Protein AF-A0A2V7JIA5-F1 (afdb_monomer_lite)

Radius of gyration: 18.52 Å; chains: 1; bounding box: 49×29×47 Å

Sequence (97 aa):
WIHQVPPDAGVELVVTLKPYSIWTYPPPNPPIAMHGQPTDADAHVPLILMGPEIRRGTYDRRVSTVDIAPTLARLLGLTPAEPLDGRVLAEALAAGN

Foldseek 3Di:
DVVVAPPPNPDPDDDADDPPDDDWDDDDDIDPDDEDGPDCVRQVDDDDDDDPFFDDDDDPDDAHPLLVVQQVCVVVVHDDPDDGPGHHPVVGTHDDD

Structure (mmCIF, N/CA/C/O backbone):
data_AF-A0A2V7JIA5-F1
#
_entry.id   AF-A0A2V7JIA5-F1
#
loop_
_atom_site.group_PDB
_atom_site.id
_atom_site.type_symbol
_atom_site.label_atom_id
_atom_site.label_alt_id
_atom_site.label_comp_id
_atom_site.label_asym_id
_atom_site.label_entity_id
_atom_site.label_seq_id
_atom_site.pdbx_PDB_ins_code
_atom_site.Cartn_x
_atom_site.Cartn_y
_atom_site.Cartn_z
_atom_site.occupancy
_atom_site.B_iso_or_equiv
_atom_site.auth_seq_id
_atom_site.auth_comp_id
_atom_site.auth_asym_id
_atom_site.auth_atom_id
_atom_site.pdbx_PDB_model_num
ATOM 1 N N . TRP A 1 1 ? -0.421 -1.978 -9.793 1.00 63.09 1 TRP A N 1
ATOM 2 C CA . TRP A 1 1 ? 0.106 -0.992 -10.754 1.00 63.09 1 TRP A CA 1
ATOM 3 C C . TRP A 1 1 ? -1.007 -0.268 -11.511 1.00 63.09 1 TRP A C 1
ATOM 5 O O . TRP A 1 1 ? -0.880 0.930 -11.677 1.00 63.09 1 TRP A O 1
ATOM 15 N N . ILE A 1 2 ? -2.111 -0.923 -11.911 1.00 64.12 2 ILE A N 1
ATOM 16 C CA . ILE A 1 2 ? -3.170 -0.260 -12.705 1.00 64.12 2 ILE A CA 1
ATOM 17 C C . ILE A 1 2 ? -3.827 0.956 -12.019 1.00 64.12 2 ILE A C 1
ATOM 19 O O . ILE A 1 2 ? -4.262 1.869 -12.700 1.00 64.12 2 ILE A O 1
ATOM 23 N N . HIS A 1 3 ? -3.819 1.010 -10.683 1.00 76.62 3 HIS A N 1
ATOM 24 C CA . HIS A 1 3 ? -4.295 2.156 -9.893 1.00 76.62 3 HIS A CA 1
ATOM 25 C C . HIS A 1 3 ? -3.172 3.100 -9.416 1.00 76.62 3 HIS A C 1
ATOM 27 O O . HIS A 1 3 ? -3.408 3.947 -8.567 1.00 76.62 3 HIS A O 1
ATOM 33 N N . GLN A 1 4 ? -1.933 2.943 -9.902 1.00 81.75 4 GLN A N 1
ATOM 34 C CA . GLN A 1 4 ? -0.833 3.873 -9.583 1.00 81.75 4 GLN A CA 1
ATOM 35 C C . GLN A 1 4 ? -0.781 5.071 -10.535 1.00 81.75 4 GLN A C 1
ATOM 37 O O . GLN A 1 4 ? -0.118 6.058 -10.234 1.00 81.75 4 GLN A O 1
ATOM 42 N N . VAL A 1 5 ? -1.443 4.971 -11.686 1.00 86.31 5 VAL A N 1
ATOM 43 C CA . VAL A 1 5 ? -1.443 5.991 -12.731 1.00 86.31 5 VAL A CA 1
ATOM 44 C C . VAL A 1 5 ? -2.885 6.460 -12.924 1.00 86.31 5 VAL A C 1
ATOM 46 O O . VAL A 1 5 ? -3.744 5.622 -13.210 1.00 86.31 5 VAL A O 1
ATOM 49 N N . PRO A 1 6 ? -3.174 7.763 -12.767 1.00 86.62 6 PRO A N 1
ATOM 50 C CA . PRO A 1 6 ? -4.485 8.317 -13.082 1.00 86.62 6 PRO A CA 1
ATOM 51 C C . PRO A 1 6 ? -4.886 8.039 -14.542 1.00 86.62 6 PRO A C 1
ATOM 53 O O . PRO A 1 6 ? -4.021 8.087 -15.422 1.00 86.62 6 PRO A O 1
ATOM 56 N N . PRO A 1 7 ? -6.173 7.784 -1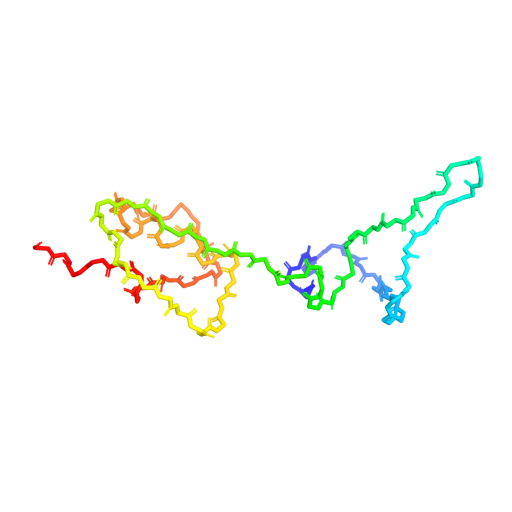4.843 1.00 84.88 7 PRO A N 1
ATOM 57 C CA . PRO A 1 7 ? -6.626 7.519 -16.212 1.00 84.88 7 PRO A CA 1
ATOM 58 C C . PRO A 1 7 ? -6.296 8.636 -17.216 1.00 84.88 7 PRO A C 1
ATOM 60 O O . PRO A 1 7 ? -6.138 8.374 -18.405 1.00 84.88 7 PRO A O 1
ATOM 63 N N . ASP A 1 8 ? -6.188 9.873 -16.739 1.00 90.75 8 ASP A N 1
ATOM 64 C CA . ASP A 1 8 ? -5.914 11.090 -17.503 1.00 90.75 8 ASP A CA 1
ATOM 65 C C . ASP A 1 8 ? -4.433 11.506 -17.493 1.00 90.75 8 ASP A C 1
ATOM 67 O O . ASP A 1 8 ? -4.078 12.544 -18.047 1.00 90.75 8 ASP A O 1
ATOM 71 N N . ALA A 1 9 ? -3.541 10.681 -16.934 1.00 89.94 9 ALA A N 1
ATOM 72 C CA . ALA A 1 9 ? -2.112 10.987 -16.844 1.00 89.94 9 ALA A CA 1
ATOM 73 C C . ALA A 1 9 ? -1.380 11.021 -18.203 1.00 89.94 9 ALA A C 1
ATOM 75 O O . ALA A 1 9 ? -0.190 11.328 -18.245 1.00 89.94 9 ALA A O 1
ATOM 76 N N . GLY A 1 10 ? -2.052 10.674 -19.308 1.00 91.62 10 GLY A N 1
ATOM 77 C CA . GLY A 1 10 ? -1.459 10.678 -20.649 1.00 91.62 10 GLY A CA 1
ATOM 78 C C . GLY A 1 10 ? -0.388 9.602 -20.859 1.00 91.62 10 GLY A C 1
ATOM 79 O O . GLY A 1 10 ? 0.497 9.767 -21.694 1.00 91.62 10 GLY A O 1
ATOM 80 N N . VAL A 1 11 ? -0.427 8.509 -20.090 1.00 90.69 11 VAL A N 1
ATOM 81 C CA . VAL A 1 11 ? 0.551 7.420 -20.213 1.00 90.69 11 VAL A CA 1
ATOM 82 C C . VAL A 1 11 ? 0.269 6.589 -21.463 1.00 90.69 11 VAL A C 1
ATOM 84 O O . VAL A 1 11 ? -0.737 5.889 -21.540 1.00 90.69 11 VAL A O 1
ATOM 87 N N . GLU A 1 12 ? 1.195 6.629 -22.420 1.00 92.31 12 GLU A N 1
ATOM 88 C CA . GLU A 1 12 ? 1.117 5.843 -23.660 1.00 92.31 12 GLU A CA 1
ATOM 89 C C . GLU A 1 12 ? 1.674 4.418 -23.507 1.00 92.31 12 GLU A C 1
ATOM 91 O O . GLU A 1 12 ? 1.228 3.496 -24.190 1.00 92.31 12 GLU A O 1
ATOM 96 N N . LEU A 1 13 ? 2.647 4.216 -22.609 1.00 90.88 13 LEU A N 1
ATOM 97 C CA . LEU A 1 13 ? 3.305 2.926 -22.403 1.00 90.88 13 LEU A CA 1
ATOM 98 C C . LEU A 1 13 ? 3.708 2.717 -20.942 1.00 90.88 13 LEU A C 1
ATOM 100 O O . LEU A 1 13 ? 4.300 3.589 -20.308 1.00 90.88 13 LEU A O 1
ATOM 104 N N . VAL A 1 14 ? 3.471 1.502 -20.447 1.00 88.50 14 VAL A N 1
ATOM 105 C CA . VAL A 1 14 ? 4.024 1.001 -19.185 1.00 88.50 14 VAL A CA 1
ATOM 106 C C . VAL A 1 14 ? 4.978 -0.145 -19.501 1.00 88.50 14 VAL A C 1
ATOM 108 O O . VAL A 1 14 ? 4.601 -1.109 -20.166 1.00 88.50 14 VAL A O 1
ATOM 111 N N . VAL A 1 15 ? 6.214 -0.052 -19.011 1.00 90.94 15 VAL A N 1
ATOM 112 C CA . VAL A 1 15 ? 7.245 -1.079 -19.201 1.00 90.94 15 VAL A CA 1
ATOM 113 C C . VAL A 1 15 ? 7.549 -1.745 -17.870 1.00 90.94 15 VAL A C 1
ATOM 115 O O . VAL A 1 15 ? 7.739 -1.080 -16.853 1.00 90.94 15 VAL A O 1
ATOM 118 N N . THR A 1 16 ? 7.637 -3.072 -17.883 1.00 91.31 16 THR A N 1
ATOM 119 C CA . THR A 1 16 ? 8.124 -3.846 -16.746 1.00 91.31 16 THR A CA 1
ATOM 120 C C . THR A 1 16 ? 9.216 -4.816 -17.174 1.00 91.31 16 THR A C 1
ATOM 122 O O . THR A 1 16 ? 9.273 -5.243 -18.328 1.00 91.31 16 THR A O 1
ATOM 125 N N . LEU A 1 17 ? 10.109 -5.133 -16.241 1.00 91.56 17 LEU A N 1
ATOM 126 C CA . LEU A 1 17 ? 11.219 -6.045 -16.473 1.00 91.56 17 LEU A CA 1
ATOM 127 C C . LEU A 1 17 ? 10.768 -7.500 -16.299 1.00 91.56 17 LEU A C 1
ATOM 129 O O . LEU A 1 17 ? 9.774 -7.790 -15.633 1.00 91.56 17 LEU A O 1
ATOM 133 N N . LYS A 1 18 ? 11.542 -8.436 -16.854 1.00 92.00 18 LYS A N 1
ATOM 134 C CA . LYS A 1 18 ? 11.388 -9.859 -16.526 1.00 92.00 18 LYS A CA 1
ATOM 135 C C . LYS A 1 18 ? 11.655 -10.083 -15.026 1.00 92.00 18 LYS A C 1
ATOM 137 O O . LYS A 1 18 ? 12.433 -9.325 -14.438 1.00 92.00 18 LYS A O 1
ATOM 142 N N . PRO A 1 19 ? 11.067 -11.126 -14.408 1.00 89.00 19 PRO A N 1
ATOM 143 C CA . PRO A 1 19 ? 11.388 -11.493 -13.031 1.00 89.00 19 PRO A CA 1
ATOM 144 C C . PRO A 1 19 ? 12.904 -11.573 -12.797 1.00 89.00 19 PRO A C 1
ATOM 146 O O . PRO A 1 19 ? 13.644 -12.013 -13.678 1.00 89.00 19 PRO A O 1
ATOM 149 N N . TYR A 1 20 ? 13.353 -11.137 -11.616 1.00 87.94 20 TYR A N 1
ATOM 150 C CA . TYR A 1 20 ? 14.764 -11.124 -11.186 1.00 87.94 20 TYR A CA 1
ATOM 151 C C . TYR A 1 20 ? 15.700 -10.172 -11.954 1.00 87.94 20 TYR A C 1
ATOM 153 O O . TYR A 1 20 ? 16.918 -10.264 -11.826 1.00 87.94 20 TYR A O 1
ATOM 161 N N . SER A 1 21 ? 15.153 -9.246 -12.742 1.00 90.88 21 SER A N 1
ATOM 162 C CA . SER A 1 21 ? 15.909 -8.142 -13.349 1.00 90.88 21 SER A CA 1
ATOM 163 C C . SER A 1 21 ? 15.669 -6.856 -12.563 1.00 90.88 21 SER A C 1
ATOM 165 O O . SER A 1 21 ? 14.520 -6.579 -12.251 1.00 90.88 21 SER A O 1
ATOM 167 N N . ILE A 1 22 ? 16.698 -6.048 -12.303 1.00 90.88 22 ILE A N 1
ATOM 168 C CA . ILE A 1 22 ? 16.556 -4.718 -11.681 1.00 90.88 22 ILE A CA 1
ATOM 169 C C . ILE A 1 22 ? 16.740 -3.611 -12.720 1.00 90.88 22 ILE A C 1
ATOM 171 O O . ILE A 1 22 ? 17.441 -3.806 -13.717 1.00 90.88 22 ILE A O 1
ATOM 175 N N . TRP A 1 23 ? 16.158 -2.433 -12.482 1.00 90.25 23 TRP A N 1
ATOM 176 C CA . TRP A 1 23 ? 16.592 -1.252 -13.228 1.00 90.25 23 TRP A CA 1
ATOM 177 C C . TRP A 1 23 ? 17.976 -0.833 -12.739 1.00 90.25 23 TRP A C 1
ATOM 179 O O . TRP A 1 23 ? 18.295 -0.946 -11.557 1.00 90.25 23 TRP A O 1
ATOM 189 N N . THR A 1 24 ? 18.807 -0.361 -13.659 1.00 89.31 24 THR A N 1
ATOM 190 C CA . THR A 1 24 ? 20.194 0.006 -13.378 1.00 89.31 24 THR A CA 1
ATOM 191 C C . THR A 1 24 ? 20.582 1.245 -14.175 1.00 89.31 24 THR A C 1
ATOM 193 O O . THR A 1 24 ? 19.919 1.597 -15.152 1.00 89.31 24 THR A O 1
ATOM 196 N N . TYR A 1 25 ? 21.651 1.910 -13.750 1.00 87.81 25 TYR A N 1
ATOM 197 C CA . TYR A 1 25 ? 22.230 3.069 -14.423 1.00 87.81 25 TYR A CA 1
ATOM 198 C C . TYR A 1 25 ? 23.744 2.865 -14.621 1.00 87.81 25 TYR A C 1
ATOM 200 O O . TYR A 1 25 ? 24.332 2.000 -13.965 1.00 87.81 25 TYR A O 1
ATOM 208 N N . PRO A 1 26 ? 24.385 3.605 -15.549 1.00 88.19 26 PRO A N 1
ATOM 209 C CA . PRO A 1 26 ? 25.791 3.394 -15.887 1.00 88.19 26 PRO A CA 1
ATOM 210 C C . PRO A 1 26 ? 26.756 3.609 -14.699 1.00 88.19 26 PRO A C 1
ATOM 212 O O . PRO A 1 26 ? 26.382 4.218 -13.696 1.00 88.19 26 PRO A O 1
ATOM 215 N N . PRO A 1 27 ? 28.017 3.147 -14.809 1.00 89.81 27 PRO A N 1
ATOM 216 C CA . PRO A 1 27 ? 29.057 3.305 -13.783 1.00 89.81 27 PRO A CA 1
ATOM 217 C C . PRO A 1 27 ? 29.277 4.772 -13.339 1.00 89.81 27 PRO A C 1
ATOM 219 O O . PRO A 1 27 ? 28.923 5.691 -14.078 1.00 89.81 27 PRO A O 1
ATOM 222 N N . PRO A 1 28 ? 29.907 5.025 -12.169 1.00 90.31 28 PRO A N 1
ATOM 223 C CA . PRO A 1 28 ? 30.753 4.095 -11.410 1.00 90.31 28 PRO A CA 1
ATOM 224 C C . PRO A 1 28 ? 30.032 3.243 -10.359 1.00 90.31 28 PRO A C 1
ATOM 226 O O . PRO A 1 28 ? 30.641 2.309 -9.851 1.00 90.31 28 PRO A O 1
ATOM 229 N N . ASN A 1 29 ? 28.776 3.539 -10.016 1.00 87.62 29 ASN A N 1
ATOM 230 C CA . ASN A 1 29 ? 28.115 2.904 -8.870 1.00 87.62 29 ASN A CA 1
ATOM 231 C C . ASN A 1 29 ? 26.688 2.427 -9.193 1.00 87.62 29 ASN A C 1
ATOM 233 O O . ASN A 1 29 ? 25.730 3.028 -8.696 1.00 87.62 29 ASN A O 1
ATOM 237 N N . PRO A 1 30 ? 26.527 1.399 -10.046 1.00 91.00 30 PRO A N 1
ATOM 238 C CA . PRO A 1 30 ? 25.213 0.848 -10.355 1.00 91.00 30 PRO A CA 1
ATOM 239 C C . PRO A 1 30 ? 24.551 0.267 -9.090 1.00 91.00 30 PRO A C 1
ATOM 241 O O . PRO A 1 30 ? 25.249 -0.252 -8.213 1.00 91.00 30 PRO A O 1
ATOM 244 N N . PRO A 1 31 ? 23.212 0.306 -8.982 1.00 90.25 31 PRO A N 1
ATOM 245 C CA . PRO A 1 31 ? 22.508 -0.285 -7.857 1.00 90.25 31 PRO A CA 1
ATOM 246 C C . PRO A 1 31 ? 22.655 -1.808 -7.911 1.00 90.25 31 PRO A C 1
ATOM 248 O O . PRO A 1 31 ? 22.518 -2.419 -8.971 1.00 90.25 31 PRO A O 1
ATOM 251 N N . ILE A 1 32 ? 22.917 -2.425 -6.759 1.00 90.62 32 ILE A N 1
ATOM 252 C CA . ILE A 1 32 ? 23.000 -3.891 -6.626 1.00 90.62 32 ILE A CA 1
ATOM 253 C C . ILE A 1 32 ? 21.652 -4.532 -6.250 1.00 90.62 32 ILE A C 1
ATOM 255 O O . ILE A 1 32 ? 21.513 -5.749 -6.318 1.00 90.62 32 ILE A O 1
ATOM 259 N N . ALA A 1 33 ? 20.663 -3.720 -5.862 1.00 90.31 33 ALA A N 1
ATOM 260 C CA . ALA A 1 33 ? 19.281 -4.107 -5.587 1.00 90.31 33 ALA A CA 1
ATOM 261 C C . ALA A 1 33 ? 18.360 -2.887 -5.756 1.00 90.31 33 ALA A C 1
ATOM 263 O O . ALA A 1 33 ? 18.778 -1.759 -5.488 1.00 90.31 33 ALA A O 1
ATOM 264 N N . MET A 1 34 ? 17.117 -3.104 -6.189 1.00 90.88 34 MET A N 1
ATOM 265 C CA . MET A 1 34 ? 16.116 -2.046 -6.332 1.00 90.88 34 MET A CA 1
ATOM 266 C C . MET A 1 34 ? 14.700 -2.614 -6.188 1.00 90.88 34 MET A C 1
ATOM 268 O O . MET A 1 34 ? 14.492 -3.790 -6.466 1.00 90.88 34 MET A O 1
ATOM 272 N N . HIS A 1 35 ? 13.751 -1.767 -5.788 1.00 92.25 35 HIS A N 1
ATOM 273 C CA . HIS A 1 35 ? 12.313 -2.048 -5.790 1.00 92.25 35 HIS A CA 1
ATOM 274 C C . HIS A 1 35 ? 11.603 -1.282 -6.922 1.00 92.25 35 HIS A C 1
ATOM 276 O O . HIS A 1 35 ? 12.205 -0.452 -7.603 1.00 92.25 35 HIS A O 1
ATOM 282 N N . GLY A 1 36 ? 10.291 -1.464 -7.066 1.00 88.75 36 GLY A N 1
ATOM 283 C CA . GLY A 1 36 ? 9.438 -0.708 -7.997 1.00 88.75 36 GLY A CA 1
ATOM 284 C C . GLY A 1 36 ? 8.945 -1.529 -9.185 1.00 88.75 36 GLY A C 1
ATOM 285 O O . GLY A 1 36 ? 8.304 -1.001 -10.094 1.00 88.75 36 GLY A O 1
ATOM 286 N N . GLN A 1 37 ? 9.217 -2.828 -9.187 1.00 89.19 37 GLN A N 1
ATOM 287 C CA . GLN A 1 37 ? 8.635 -3.773 -10.117 1.00 89.19 37 GLN A CA 1
ATOM 288 C C . GLN A 1 37 ? 7.239 -4.195 -9.629 1.00 89.19 37 GLN A C 1
ATOM 290 O O . GLN A 1 37 ? 6.998 -4.323 -8.431 1.00 89.19 37 GLN A O 1
ATOM 295 N N . PRO A 1 38 ? 6.297 -4.482 -10.539 1.00 89.19 38 PRO A N 1
ATOM 296 C CA . PRO A 1 38 ? 4.963 -4.967 -10.201 1.00 89.19 38 PRO A CA 1
ATOM 297 C C . PRO A 1 38 ? 4.986 -6.470 -9.858 1.00 89.19 38 PRO A C 1
ATOM 299 O O . PRO A 1 38 ? 4.218 -7.249 -10.418 1.00 89.19 38 PRO A O 1
ATOM 302 N N . THR A 1 39 ? 5.896 -6.886 -8.975 1.00 89.56 39 THR A N 1
ATOM 303 C CA . THR A 1 39 ? 6.065 -8.280 -8.536 1.00 89.56 39 THR A CA 1
ATOM 304 C C . THR A 1 39 ? 5.651 -8.443 -7.078 1.00 89.56 39 THR A C 1
ATOM 306 O O . THR A 1 39 ? 5.659 -7.476 -6.318 1.00 89.56 39 THR A O 1
ATOM 309 N N . ASP A 1 40 ? 5.340 -9.672 -6.659 1.00 90.62 40 ASP A N 1
ATOM 310 C CA . ASP A 1 40 ? 5.054 -9.957 -5.247 1.00 90.62 40 ASP A CA 1
ATOM 311 C C . ASP A 1 40 ? 6.270 -9.699 -4.343 1.00 90.62 40 ASP A C 1
ATOM 313 O O . ASP A 1 40 ? 6.082 -9.328 -3.192 1.00 90.62 40 ASP A O 1
ATOM 317 N N . ALA A 1 41 ? 7.503 -9.821 -4.852 1.00 91.31 41 ALA A N 1
ATOM 318 C CA . ALA A 1 41 ? 8.709 -9.522 -4.077 1.00 91.31 41 ALA A CA 1
ATOM 319 C C . ALA A 1 41 ? 8.765 -8.052 -3.620 1.00 91.31 41 ALA A C 1
ATOM 321 O O . ALA A 1 41 ? 9.207 -7.777 -2.509 1.00 91.31 41 ALA A O 1
ATOM 322 N N . ASP A 1 42 ? 8.264 -7.136 -4.450 1.00 92.50 42 ASP A N 1
ATOM 323 C CA . ASP A 1 42 ? 8.216 -5.703 -4.142 1.00 92.50 42 ASP A CA 1
ATOM 324 C C . ASP A 1 42 ? 6.894 -5.279 -3.486 1.00 92.50 42 ASP A C 1
ATOM 326 O O . ASP A 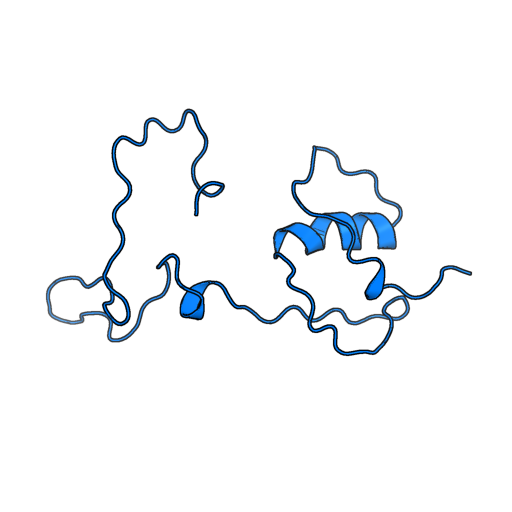1 42 ? 6.863 -4.328 -2.706 1.00 92.50 42 ASP A O 1
ATOM 330 N N . ALA A 1 43 ? 5.783 -5.947 -3.812 1.00 92.38 43 ALA A N 1
ATOM 331 C CA . ALA A 1 43 ? 4.447 -5.539 -3.378 1.00 92.38 43 ALA A CA 1
ATOM 332 C C . ALA A 1 43 ? 3.972 -6.213 -2.079 1.00 92.38 43 ALA A C 1
ATOM 334 O O . ALA A 1 43 ? 3.062 -5.698 -1.425 1.00 92.38 43 ALA A O 1
ATOM 335 N N . HIS A 1 44 ? 4.535 -7.366 -1.705 1.00 95.44 44 HIS A N 1
ATOM 336 C CA . HIS A 1 44 ? 4.117 -8.108 -0.518 1.00 95.44 44 HIS A CA 1
ATOM 337 C C . HIS A 1 44 ? 4.833 -7.583 0.732 1.00 95.44 44 HIS A C 1
ATOM 339 O O . HIS A 1 44 ? 5.927 -8.018 1.088 1.00 95.44 44 HIS A O 1
ATOM 345 N N . VAL A 1 45 ? 4.185 -6.633 1.404 1.00 96.12 45 VAL A N 1
ATOM 346 C CA . VAL A 1 45 ? 4.688 -5.991 2.625 1.00 96.12 45 VAL A CA 1
ATOM 347 C C . VAL A 1 45 ? 3.945 -6.488 3.870 1.00 96.12 45 VAL A C 1
ATOM 349 O O . VAL A 1 45 ? 2.765 -6.841 3.776 1.00 96.12 45 VAL A O 1
ATOM 352 N N . PRO A 1 46 ? 4.583 -6.496 5.055 1.00 96.31 46 PRO A N 1
ATOM 353 C CA . PRO A 1 46 ? 3.886 -6.808 6.294 1.00 96.31 46 PRO A CA 1
ATOM 354 C C . PRO A 1 46 ? 2.916 -5.683 6.676 1.00 96.31 46 PRO A C 1
ATOM 356 O O . PRO A 1 46 ? 3.271 -4.505 6.655 1.00 96.31 46 PRO A O 1
ATOM 359 N N . LEU A 1 47 ? 1.710 -6.056 7.109 1.00 97.62 47 LEU A N 1
ATOM 360 C CA . LEU A 1 47 ? 0.766 -5.154 7.763 1.00 97.62 47 LEU A CA 1
ATOM 361 C C . LEU A 1 47 ? 0.561 -5.600 9.212 1.00 97.62 47 LEU A C 1
ATOM 363 O O . LEU A 1 47 ? 0.031 -6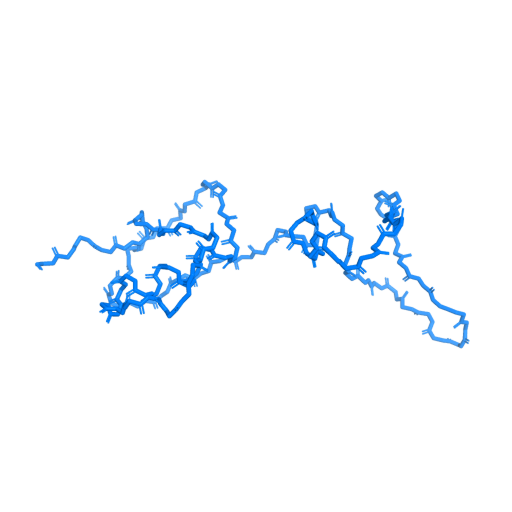.679 9.466 1.00 97.62 47 LEU A O 1
ATOM 367 N N . ILE A 1 48 ? 0.980 -4.760 10.158 1.00 97.44 48 ILE A N 1
ATOM 368 C CA . ILE A 1 48 ? 0.872 -5.025 11.595 1.00 97.44 48 ILE A CA 1
ATOM 369 C C . ILE A 1 48 ? 0.020 -3.925 12.224 1.00 97.44 48 ILE A C 1
ATOM 371 O O . ILE A 1 48 ? 0.350 -2.746 12.124 1.00 97.44 48 ILE A O 1
ATOM 375 N N . LEU A 1 49 ? -1.064 -4.322 12.891 1.00 96.62 49 LEU A N 1
ATOM 376 C CA . LEU A 1 49 ? -1.894 -3.443 13.712 1.00 96.62 49 LEU A CA 1
ATOM 377 C C . LEU A 1 49 ? -1.657 -3.781 15.187 1.00 96.62 49 LEU A C 1
ATOM 379 O O . LEU A 1 49 ? -1.585 -4.955 15.553 1.00 96.62 49 LEU A O 1
ATOM 383 N N . MET A 1 50 ? -1.536 -2.763 16.036 1.00 96.56 50 MET A N 1
ATOM 384 C CA . MET A 1 50 ? -1.303 -2.928 17.471 1.00 96.56 50 MET A CA 1
ATOM 385 C C . MET A 1 50 ? -2.006 -1.814 18.245 1.00 96.56 50 MET A C 1
ATOM 387 O O . MET A 1 50 ? -1.864 -0.641 17.912 1.00 96.56 50 MET A O 1
ATOM 391 N N . GLY A 1 51 ? -2.748 -2.183 19.286 1.00 94.06 51 GLY A N 1
ATOM 392 C CA . GLY A 1 51 ? -3.466 -1.241 20.138 1.00 94.06 51 GLY A CA 1
ATOM 393 C C . GLY A 1 51 ? -4.532 -1.934 20.989 1.00 94.06 51 GLY A C 1
ATOM 394 O O . GLY A 1 51 ? -4.771 -3.127 20.798 1.00 94.06 51 GLY A O 1
ATOM 395 N N . PRO A 1 52 ? -5.175 -1.202 21.916 1.00 91.44 52 PRO A N 1
ATOM 396 C CA . PRO A 1 52 ? -6.193 -1.755 22.815 1.00 91.44 52 PRO A CA 1
ATOM 397 C C . PRO A 1 52 ? -7.420 -2.310 22.072 1.00 91.44 52 PRO A C 1
ATOM 399 O O . PRO A 1 52 ? -7.964 -3.330 22.472 1.00 91.44 52 PRO A O 1
ATOM 402 N N . GLU A 1 53 ? -7.794 -1.690 20.951 1.00 94.94 53 GLU A N 1
ATOM 403 C CA . GLU A 1 53 ? -8.955 -2.065 20.126 1.00 94.94 53 GLU A CA 1
ATOM 404 C C . GLU A 1 53 ? -8.607 -3.060 18.999 1.00 94.94 53 GLU A C 1
ATOM 406 O O . GLU A 1 53 ? -9.408 -3.309 18.096 1.00 94.94 53 GLU A O 1
ATOM 411 N N . ILE A 1 54 ? -7.394 -3.628 19.012 1.00 96.69 54 ILE A N 1
ATOM 412 C CA . ILE A 1 54 ? -6.924 -4.560 17.982 1.00 96.69 54 ILE A CA 1
ATOM 413 C C . ILE A 1 54 ? -6.968 -5.993 18.506 1.00 96.69 54 ILE A C 1
ATOM 415 O O . ILE A 1 54 ? -6.320 -6.352 19.491 1.00 96.69 54 ILE A O 1
ATOM 419 N N . ARG A 1 55 ? -7.690 -6.856 17.789 1.00 96.25 55 ARG A N 1
ATOM 420 C CA . ARG A 1 55 ? -7.773 -8.282 18.092 1.00 96.25 55 ARG A CA 1
ATOM 421 C C . ARG A 1 55 ? -6.468 -8.982 17.715 1.00 96.25 55 ARG A C 1
ATOM 423 O O . ARG A 1 55 ? -6.140 -9.105 16.532 1.00 96.25 55 ARG A O 1
ATOM 430 N N . ARG A 1 56 ? -5.768 -9.525 18.720 1.00 96.81 56 ARG A N 1
ATOM 431 C CA . ARG A 1 56 ? -4.575 -10.365 18.525 1.00 96.81 56 ARG A CA 1
ATOM 432 C C . ARG A 1 56 ? -4.891 -11.538 17.596 1.00 96.81 56 ARG A C 1
ATOM 434 O O . ARG A 1 56 ? -5.801 -12.318 17.864 1.00 96.81 56 ARG A O 1
ATOM 441 N N . GLY A 1 57 ? -4.079 -11.703 16.561 1.00 96.12 57 GLY A N 1
ATOM 442 C CA . GLY A 1 57 ? -4.183 -12.827 15.645 1.00 96.12 57 GLY A CA 1
ATOM 443 C C . GLY A 1 57 ? -3.247 -12.684 14.455 1.00 96.12 57 GLY A C 1
ATOM 444 O O . GLY A 1 57 ? -2.599 -11.654 14.273 1.00 96.12 57 GLY A O 1
ATOM 445 N N . THR A 1 58 ? -3.208 -13.735 13.648 1.00 97.62 58 THR A N 1
ATOM 446 C CA . THR A 1 58 ? -2.617 -13.721 12.313 1.00 97.62 58 THR A CA 1
ATOM 447 C C . THR A 1 58 ? -3.743 -13.981 11.330 1.00 97.62 58 THR A C 1
ATOM 449 O O . THR A 1 58 ? -4.538 -14.897 11.531 1.00 97.62 58 THR A O 1
ATOM 452 N N . TYR A 1 59 ? -3.818 -13.156 10.293 1.00 96.44 59 TYR A N 1
ATOM 453 C CA . TYR A 1 59 ? -4.832 -13.244 9.254 1.00 96.44 59 TYR A CA 1
ATOM 454 C C . TYR A 1 59 ? -4.104 -13.496 7.934 1.00 96.44 59 TYR A C 1
ATOM 456 O O . TYR A 1 59 ? -3.226 -12.725 7.560 1.00 96.44 59 TYR A O 1
ATOM 464 N N . ASP A 1 60 ? -4.435 -14.594 7.264 1.00 95.31 60 ASP A N 1
ATOM 465 C CA . ASP A 1 60 ? -3.796 -15.080 6.031 1.00 95.31 60 ASP A CA 1
ATOM 466 C C . ASP A 1 60 ? -4.485 -14.580 4.752 1.00 95.31 60 ASP A C 1
ATOM 468 O O . ASP A 1 60 ? -3.991 -14.768 3.639 1.00 95.31 60 ASP A O 1
ATOM 472 N N . ARG A 1 61 ? -5.629 -13.906 4.897 1.00 94.69 61 ARG A N 1
ATOM 473 C CA . ARG A 1 61 ? -6.343 -13.294 3.779 1.00 94.69 61 ARG A CA 1
ATOM 474 C C . ARG A 1 61 ? -5.515 -12.195 3.115 1.00 94.69 61 ARG A C 1
ATOM 476 O O . ARG A 1 61 ? -4.875 -11.382 3.780 1.00 94.69 61 ARG A O 1
ATOM 483 N N . ARG A 1 62 ? -5.632 -12.091 1.790 1.00 95.38 62 ARG A N 1
ATOM 484 C CA . ARG A 1 62 ? -5.051 -10.971 1.042 1.00 95.38 62 ARG A CA 1
ATOM 485 C C . ARG A 1 62 ? -5.710 -9.649 1.454 1.00 95.38 62 ARG A C 1
ATOM 487 O O . ARG A 1 62 ? -6.939 -9.549 1.529 1.00 95.38 62 ARG A O 1
ATOM 494 N N . VAL A 1 63 ? -4.873 -8.645 1.692 1.00 97.06 63 VAL A N 1
ATOM 495 C CA . VAL A 1 63 ? -5.237 -7.259 2.018 1.00 97.06 63 VAL A CA 1
ATOM 496 C C . VAL A 1 63 ? -4.379 -6.301 1.194 1.00 97.06 63 VAL A C 1
ATOM 498 O O . VAL A 1 63 ? -3.401 -6.726 0.574 1.00 97.06 63 VAL A O 1
ATOM 501 N N . SER A 1 64 ? -4.744 -5.022 1.179 1.00 95.88 64 SER A N 1
ATOM 502 C CA . SER A 1 64 ? -3.974 -3.963 0.520 1.00 95.88 64 SER A CA 1
ATOM 503 C C . SER A 1 64 ? -3.614 -2.864 1.516 1.00 95.88 64 SER A C 1
ATOM 505 O O . SER A 1 64 ? -4.341 -2.620 2.472 1.00 95.88 64 SER A O 1
ATOM 507 N N . THR A 1 65 ? -2.515 -2.145 1.287 1.00 96.56 65 THR A N 1
ATOM 508 C CA . THR A 1 65 ? -2.115 -1.017 2.152 1.00 96.56 65 THR A CA 1
ATOM 509 C C . THR A 1 65 ? -3.167 0.095 2.200 1.00 96.56 65 THR A C 1
ATOM 511 O O . THR A 1 65 ? -3.304 0.765 3.219 1.00 96.56 65 THR A O 1
ATOM 514 N N . VAL A 1 66 ? -3.979 0.243 1.148 1.00 96.75 66 VAL A N 1
ATOM 515 C CA . VAL A 1 66 ? -5.126 1.168 1.120 1.00 96.75 66 VAL A CA 1
ATOM 516 C C . VAL A 1 66 ? -6.232 0.806 2.121 1.00 96.75 66 VAL A C 1
ATOM 518 O O . VAL A 1 66 ? -7.048 1.662 2.446 1.00 96.75 66 VAL A O 1
ATOM 521 N N . ASP A 1 67 ? -6.239 -0.410 2.678 1.00 98.06 67 ASP A N 1
ATOM 522 C CA . ASP A 1 67 ? -7.183 -0.828 3.726 1.00 98.06 67 ASP A CA 1
ATOM 523 C C . ASP A 1 67 ? -6.866 -0.188 5.096 1.00 98.06 67 ASP A C 1
ATOM 525 O O . ASP A 1 67 ? -7.711 -0.176 5.996 1.00 98.06 67 ASP A O 1
ATOM 529 N N . ILE A 1 68 ? -5.662 0.377 5.278 1.00 97.69 68 ILE A N 1
ATOM 530 C CA . ILE A 1 68 ? -5.228 0.993 6.545 1.00 97.69 68 ILE A CA 1
ATOM 531 C C . ILE A 1 68 ? -6.110 2.195 6.895 1.00 97.69 68 ILE A C 1
ATOM 533 O O . ILE A 1 68 ? -6.658 2.261 7.995 1.00 97.69 68 ILE A O 1
ATOM 537 N N . ALA A 1 69 ? -6.277 3.131 5.958 1.00 97.50 69 ALA A N 1
ATOM 538 C CA . ALA A 1 69 ? -7.023 4.367 6.179 1.00 97.50 69 ALA A CA 1
ATOM 539 C C . ALA A 1 69 ? -8.489 4.134 6.612 1.00 97.50 69 ALA A C 1
ATOM 541 O O . ALA A 1 69 ? -8.863 4.634 7.675 1.00 97.50 69 ALA A O 1
ATOM 542 N N . PRO A 1 70 ? -9.323 3.345 5.897 1.00 97.88 70 PRO A N 1
ATOM 543 C CA . PRO A 1 70 ? -10.697 3.084 6.330 1.00 97.88 70 PRO A CA 1
ATOM 544 C C . PRO A 1 70 ? -10.765 2.291 7.645 1.00 97.88 70 PRO A C 1
ATOM 546 O O . PRO A 1 70 ? -11.695 2.485 8.428 1.00 97.88 70 PRO A O 1
ATOM 549 N N . THR A 1 71 ? -9.778 1.433 7.931 1.00 97.44 71 THR A N 1
ATOM 550 C CA . THR A 1 71 ? -9.695 0.710 9.212 1.00 97.44 71 THR A CA 1
ATOM 551 C C . THR A 1 71 ? -9.455 1.661 10.382 1.00 97.44 71 THR A C 1
ATOM 553 O O . THR A 1 71 ? -10.165 1.586 11.385 1.00 97.44 71 THR A O 1
ATOM 556 N N . LEU A 1 72 ? -8.508 2.593 10.245 1.00 96.12 72 LEU A N 1
ATOM 557 C CA . LEU A 1 72 ? -8.242 3.610 11.265 1.00 96.12 72 LEU A CA 1
ATOM 558 C C . LEU A 1 72 ? -9.405 4.595 11.404 1.00 96.12 72 LEU A C 1
ATOM 560 O O . LEU A 1 72 ? -9.779 4.928 12.524 1.00 96.12 72 LEU A O 1
ATOM 564 N N . ALA A 1 73 ? -10.023 5.012 10.296 1.00 96.75 73 ALA A N 1
ATOM 565 C CA . ALA A 1 73 ? -11.199 5.878 10.333 1.00 96.75 73 ALA A CA 1
ATOM 566 C C . ALA A 1 73 ? -12.347 5.228 11.120 1.00 96.75 73 ALA A C 1
ATOM 568 O O . ALA A 1 73 ? -12.943 5.872 11.981 1.00 96.75 73 ALA A O 1
ATOM 569 N N . ARG A 1 74 ? -12.601 3.928 10.901 1.00 95.88 74 ARG A N 1
ATOM 570 C CA . ARG A 1 74 ? -13.579 3.168 11.690 1.00 95.88 74 ARG A CA 1
ATOM 571 C C . ARG A 1 74 ? -13.212 3.127 13.172 1.00 95.88 74 ARG A C 1
ATOM 573 O O . ARG A 1 74 ? -14.086 3.357 13.999 1.00 95.88 74 ARG A O 1
ATOM 580 N N . LEU A 1 75 ? -11.956 2.829 13.494 1.00 94.56 75 LEU A N 1
ATOM 581 C CA . LEU A 1 75 ? -11.485 2.714 14.876 1.00 94.56 75 LEU A CA 1
ATOM 582 C C . LEU A 1 75 ? -11.559 4.053 15.631 1.00 94.56 75 LEU A C 1
ATOM 584 O O . LEU A 1 75 ? -11.843 4.068 16.822 1.00 94.56 75 LEU A O 1
ATOM 588 N N . LEU A 1 76 ? -11.348 5.173 14.937 1.00 94.12 76 LEU A N 1
ATOM 589 C CA . LEU A 1 76 ? -11.361 6.521 15.514 1.00 94.12 76 LEU A CA 1
ATOM 590 C C . LEU A 1 76 ? -12.728 7.224 15.431 1.00 94.12 76 LEU A C 1
ATOM 592 O O . LEU A 1 76 ? -12.844 8.370 15.857 1.00 94.12 76 LEU A O 1
ATOM 596 N N . GLY A 1 77 ? -13.751 6.584 14.856 1.00 95.31 77 GLY A N 1
ATOM 597 C CA . GLY A 1 77 ? -15.061 7.210 14.644 1.00 95.31 77 GLY A CA 1
ATOM 598 C C . GLY A 1 77 ? -15.030 8.396 13.669 1.00 95.31 77 GLY A C 1
ATOM 599 O O . GLY A 1 77 ? -15.844 9.311 13.781 1.00 95.31 77 GLY A O 1
ATOM 600 N N . LEU A 1 78 ? -14.086 8.403 12.724 1.00 96.88 78 LEU A N 1
ATOM 601 C CA . LEU A 1 78 ? -13.912 9.473 11.745 1.00 96.88 78 LEU A CA 1
ATOM 602 C C . LEU A 1 78 ? -14.678 9.176 10.455 1.00 96.88 78 LEU A C 1
ATOM 604 O O . LEU A 1 78 ? -14.733 8.040 9.982 1.00 96.88 78 LEU A O 1
ATOM 608 N N . THR A 1 79 ? -15.212 10.232 9.847 1.00 96.94 79 THR A N 1
ATOM 609 C CA . THR A 1 79 ? -15.739 10.182 8.480 1.00 96.94 79 THR A CA 1
ATOM 610 C C . THR A 1 79 ? -14.624 10.601 7.519 1.00 96.94 79 THR A C 1
ATOM 612 O O . THR A 1 79 ? -14.099 11.704 7.684 1.00 96.94 79 THR A O 1
ATOM 615 N N . PRO A 1 80 ? -14.227 9.758 6.545 1.00 96.12 80 PRO A N 1
ATOM 616 C CA . PRO A 1 80 ? -13.260 10.149 5.523 1.00 96.12 80 PRO A CA 1
ATOM 617 C C . PRO A 1 80 ? -13.701 11.413 4.777 1.00 96.12 80 PRO A C 1
ATOM 619 O O . PRO A 1 80 ? -14.876 11.557 4.444 1.00 96.12 80 PRO A O 1
ATOM 622 N N . ALA A 1 81 ? -12.761 12.321 4.508 1.00 94.81 81 ALA A N 1
ATOM 623 C CA . ALA A 1 81 ? -13.039 13.558 3.772 1.00 94.81 81 ALA A CA 1
ATOM 624 C C . ALA A 1 81 ? -13.260 13.322 2.266 1.00 94.81 81 ALA A C 1
ATOM 626 O O . ALA A 1 81 ? -13.839 14.163 1.583 1.00 94.81 81 ALA A O 1
ATOM 627 N N . GLU A 1 82 ? -12.809 12.174 1.764 1.00 95.06 82 GLU A N 1
ATOM 628 C CA . GLU A 1 82 ? -12.895 11.755 0.370 1.00 95.06 82 GLU A CA 1
ATOM 629 C C . GLU A 1 82 ? -13.134 10.235 0.278 1.00 95.06 82 GLU A C 1
ATOM 631 O O . GLU A 1 82 ? -12.953 9.523 1.277 1.00 95.06 82 GLU A O 1
ATOM 636 N N . PRO A 1 83 ? -13.561 9.715 -0.888 1.00 94.50 83 PRO A N 1
ATOM 637 C CA . PRO A 1 83 ? -13.674 8.278 -1.109 1.00 94.50 83 PRO A CA 1
ATOM 638 C C . PRO A 1 83 ? -12.334 7.565 -0.897 1.00 94.50 83 PRO A C 1
ATOM 640 O O . PRO A 1 83 ? -11.297 8.022 -1.365 1.00 94.50 83 PRO A O 1
ATOM 643 N N . LEU A 1 84 ? -12.369 6.418 -0.219 1.00 95.44 84 LEU A N 1
ATOM 644 C CA . LEU A 1 84 ? -11.203 5.561 -0.007 1.00 95.44 84 LEU A CA 1
ATOM 645 C C . LEU A 1 84 ? -11.386 4.261 -0.794 1.00 95.44 84 LEU A C 1
ATOM 647 O O . LEU A 1 84 ? -12.450 3.649 -0.714 1.00 95.44 84 LEU A O 1
ATOM 651 N N . ASP A 1 85 ? -10.346 3.816 -1.500 1.00 93.94 85 ASP A N 1
ATOM 652 C CA . ASP A 1 85 ? -10.392 2.582 -2.304 1.00 93.94 85 ASP A CA 1
ATOM 653 C C . ASP A 1 85 ? -10.407 1.302 -1.454 1.00 93.94 85 ASP A C 1
ATOM 655 O O . ASP A 1 85 ? -10.877 0.249 -1.888 1.00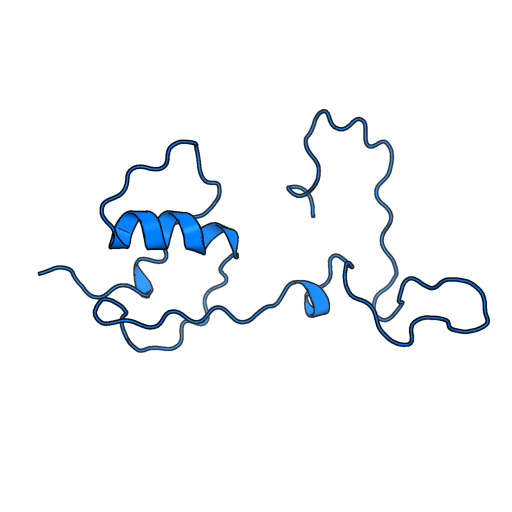 93.94 85 ASP A O 1
ATOM 659 N N . GLY A 1 86 ? -9.833 1.371 -0.252 1.00 96.12 86 GLY A N 1
ATOM 660 C CA . GLY A 1 86 ? -9.699 0.229 0.642 1.00 96.12 86 GLY A CA 1
ATOM 661 C C . GLY A 1 86 ? -10.993 -0.147 1.358 1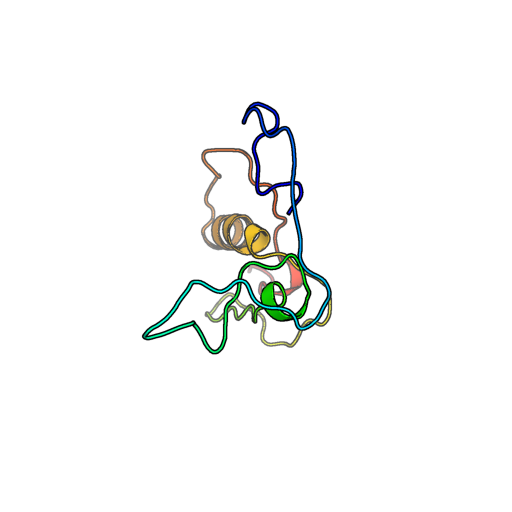.00 96.12 86 GLY A C 1
ATOM 662 O O . GLY A 1 86 ? -11.985 0.582 1.376 1.00 96.12 86 GLY A O 1
ATOM 663 N N . ARG A 1 87 ? -10.953 -1.281 2.053 1.00 97.12 87 ARG A N 1
ATOM 664 C CA . ARG A 1 87 ? -12.024 -1.730 2.952 1.00 97.12 87 ARG A CA 1
ATOM 665 C C . ARG A 1 87 ? -11.572 -1.708 4.407 1.00 97.12 87 ARG A C 1
ATOM 667 O O . ARG A 1 87 ? -10.392 -1.812 4.719 1.00 97.12 87 ARG A O 1
ATOM 674 N N . VAL A 1 88 ? -12.537 -1.684 5.318 1.00 97.69 88 VAL A N 1
ATOM 675 C CA . VAL A 1 88 ? -12.264 -1.897 6.743 1.00 97.69 88 VAL A CA 1
ATOM 676 C C . VAL A 1 88 ? -11.797 -3.342 6.965 1.00 97.69 88 VAL A C 1
ATOM 678 O O . VAL A 1 88 ? -12.478 -4.297 6.569 1.00 97.69 88 VAL A O 1
ATOM 681 N N . LEU A 1 89 ? -10.661 -3.511 7.643 1.00 97.81 89 LEU A N 1
ATOM 682 C CA . LEU A 1 89 ? -10.160 -4.791 8.149 1.00 97.81 89 LEU A CA 1
ATOM 683 C C . LEU A 1 89 ? -10.881 -5.154 9.454 1.00 97.81 89 LEU A C 1
ATOM 685 O O . LEU A 1 89 ? -10.269 -5.237 10.516 1.00 97.81 89 LEU A O 1
ATOM 689 N N . ALA A 1 90 ? -12.202 -5.334 9.389 1.00 96.06 90 ALA A N 1
ATOM 690 C CA . ALA A 1 90 ? -13.047 -5.576 10.563 1.00 96.06 90 ALA A CA 1
ATOM 691 C C . ALA A 1 90 ? -12.637 -6.842 11.333 1.00 96.06 90 ALA A C 1
ATOM 693 O O . ALA A 1 90 ? -12.796 -6.915 12.546 1.00 96.06 90 ALA A O 1
ATOM 694 N N . GLU A 1 91 ? -12.043 -7.813 10.641 1.00 95.75 91 GLU A N 1
ATOM 695 C CA . GLU A 1 91 ? -11.433 -8.992 11.241 1.00 95.75 91 GLU A CA 1
ATOM 696 C C . GLU A 1 91 ? -10.305 -8.668 12.234 1.00 95.75 91 GLU A C 1
ATOM 698 O O . GLU A 1 91 ? -10.054 -9.463 13.130 1.00 95.75 91 GLU A O 1
ATOM 703 N N . ALA A 1 92 ? -9.618 -7.535 12.114 1.00 95.69 92 ALA A N 1
ATOM 704 C CA . ALA A 1 92 ? -8.534 -7.172 13.022 1.00 95.69 92 ALA A CA 1
ATOM 705 C C . ALA A 1 92 ? -9.006 -6.319 14.210 1.00 95.69 92 ALA A C 1
ATOM 707 O O . ALA A 1 92 ? -8.216 -6.052 15.113 1.00 95.69 92 ALA A O 1
ATOM 708 N N . LEU A 1 93 ? -10.273 -5.901 14.231 1.00 95.31 93 LEU A N 1
ATOM 709 C CA . LEU A 1 93 ? -10.826 -5.061 15.288 1.00 95.31 93 LEU A CA 1
ATOM 710 C C . LEU A 1 93 ? -11.426 -5.925 16.402 1.00 95.31 93 LEU A C 1
ATOM 712 O O . LEU A 1 93 ? -12.009 -6.984 16.146 1.00 95.31 93 LEU A O 1
ATOM 716 N N . ALA A 1 94 ? -11.267 -5.485 17.649 1.00 89.75 94 ALA A N 1
ATOM 717 C CA . ALA A 1 94 ? -12.038 -6.029 18.758 1.00 89.75 94 ALA A CA 1
ATOM 718 C C . ALA A 1 94 ? -13.537 -5.755 18.520 1.00 89.75 94 ALA A C 1
ATOM 720 O O . ALA A 1 94 ? -13.906 -4.782 17.859 1.00 89.75 94 ALA A O 1
ATOM 721 N N . ALA A 1 95 ? -14.415 -6.630 19.019 1.00 72.75 95 ALA A N 1
ATOM 722 C CA . ALA A 1 95 ? -15.835 -6.301 19.055 1.00 72.75 95 ALA A CA 1
ATOM 723 C C . ALA A 1 95 ? -15.996 -5.070 19.956 1.00 72.75 95 ALA A C 1
ATOM 725 O O . ALA A 1 95 ? -15.548 -5.106 21.100 1.00 72.75 95 ALA A O 1
ATOM 726 N N . GLY A 1 96 ? -16.575 -3.991 19.423 1.00 62.28 96 GLY A N 1
ATOM 727 C CA . GLY A 1 96 ? -16.879 -2.812 20.229 1.00 62.28 96 GLY A CA 1
ATOM 728 C C . GLY A 1 96 ? -17.810 -3.196 21.378 1.00 62.28 96 GLY A C 1
ATOM 729 O O . GLY A 1 96 ? -18.754 -3.961 21.161 1.00 62.28 96 GLY A O 1
ATOM 730 N N . ASN A 1 97 ? -17.512 -2.699 22.579 1.00 41.03 97 ASN A N 1
ATOM 731 C CA . ASN A 1 97 ? -18.465 -2.682 23.692 1.00 41.03 97 ASN A CA 1
ATOM 732 C C . ASN A 1 97 ? -19.648 -1.761 23.381 1.00 41.03 97 ASN A C 1
ATOM 734 O O . ASN A 1 97 ? -19.417 -0.703 22.750 1.00 41.03 97 ASN A O 1
#

Secondary structure (DSSP, 8-state):
-TTSS-TTS-------PPTT------SS---S--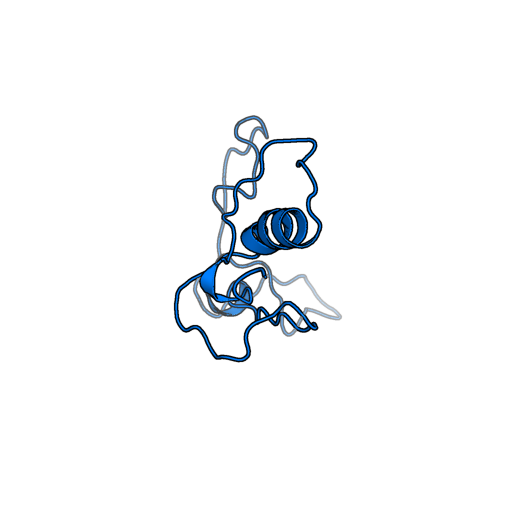--SSSHHHH-------STTB------S---GGGHHHHHHHHTTPPPSS--SS---GGGBPPP-

pLDDT: mean 91.39, std 8.48, range [41.03, 98.06]